Protein AF-A0A3D1IU27-F1 (afdb_monomer_lite)

Structure (mmCIF, N/CA/C/O backbone):
data_AF-A0A3D1IU27-F1
#
_entry.id   AF-A0A3D1IU27-F1
#
loop_
_atom_site.group_PDB
_atom_site.id
_atom_site.type_symbol
_atom_site.label_atom_id
_atom_site.label_alt_id
_atom_site.label_comp_id
_atom_site.label_asym_id
_atom_site.label_entity_id
_atom_site.label_seq_id
_atom_site.pdbx_PDB_ins_code
_atom_site.Cartn_x
_atom_site.Cartn_y
_atom_site.Cartn_z
_atom_site.occupancy
_atom_site.B_iso_or_equiv
_atom_site.auth_seq_id
_atom_site.auth_comp_id
_atom_site.auth_asym_id
_atom_site.auth_atom_id
_atom_site.pdbx_PDB_model_num
ATOM 1 N N . VAL A 1 1 ? -19.830 -10.708 -8.846 1.00 31.42 1 VAL A N 1
ATOM 2 C CA . VAL A 1 1 ? -18.545 -10.096 -8.438 1.00 31.42 1 VAL A CA 1
ATOM 3 C C . VAL A 1 1 ? -18.787 -9.474 -7.080 1.00 31.42 1 VAL A C 1
ATOM 5 O O . VAL A 1 1 ? -19.585 -8.550 -7.001 1.00 31.42 1 VAL A O 1
ATOM 8 N N . GLY A 1 2 ? -18.267 -10.085 -6.013 1.00 32.12 2 GLY A N 1
ATOM 9 C CA . GLY A 1 2 ? -18.479 -9.589 -4.655 1.00 32.12 2 GLY A CA 1
ATOM 10 C C . GLY A 1 2 ? -17.791 -8.240 -4.503 1.00 32.12 2 GLY A C 1
ATOM 11 O O . GLY A 1 2 ? -16.588 -8.142 -4.727 1.00 32.12 2 GLY A O 1
ATOM 12 N N . VAL A 1 3 ? -18.564 -7.204 -4.194 1.00 36.28 3 VAL A N 1
ATOM 13 C CA . VAL A 1 3 ? -18.032 -5.901 -3.806 1.00 36.28 3 VAL A CA 1
ATOM 14 C C . VAL A 1 3 ? -17.410 -6.102 -2.430 1.00 36.28 3 VAL A C 1
ATOM 16 O O . VAL A 1 3 ? -18.121 -6.143 -1.433 1.00 36.28 3 VAL A O 1
ATOM 19 N N . THR A 1 4 ? -16.095 -6.299 -2.363 1.00 41.78 4 THR A N 1
ATOM 20 C CA . THR A 1 4 ? -15.358 -6.063 -1.121 1.00 41.78 4 THR A CA 1
ATOM 21 C C . THR A 1 4 ? -15.495 -4.581 -0.824 1.00 41.78 4 THR A C 1
ATOM 23 O O . THR A 1 4 ? -14.891 -3.746 -1.497 1.00 41.78 4 THR A O 1
ATOM 26 N N . THR A 1 5 ? -16.369 -4.253 0.119 1.00 49.66 5 THR A N 1
ATOM 27 C CA . THR A 1 5 ? -16.520 -2.911 0.668 1.00 49.66 5 THR A CA 1
ATOM 28 C C . THR A 1 5 ? -15.171 -2.477 1.231 1.00 49.66 5 THR A C 1
ATOM 30 O O . THR A 1 5 ? -14.695 -3.030 2.221 1.00 49.66 5 THR A O 1
ATOM 33 N N . ALA A 1 6 ? -14.525 -1.520 0.564 1.00 55.16 6 ALA A N 1
ATOM 34 C CA . ALA A 1 6 ? -13.304 -0.900 1.060 1.00 55.16 6 ALA A CA 1
ATOM 35 C C . ALA A 1 6 ? -13.580 -0.311 2.455 1.00 55.16 6 ALA A C 1
ATOM 37 O O . ALA A 1 6 ? -14.494 0.499 2.602 1.00 55.16 6 ALA A O 1
ATOM 38 N N . GLY A 1 7 ? -12.834 -0.753 3.470 1.00 55.31 7 GLY A N 1
ATOM 39 C CA . GLY A 1 7 ? -13.012 -0.373 4.874 1.00 55.31 7 GLY A CA 1
ATOM 40 C C . GLY A 1 7 ? -13.507 -1.493 5.787 1.00 55.31 7 GLY A C 1
ATOM 41 O O . GLY A 1 7 ? -13.428 -1.340 7.003 1.00 55.31 7 GLY A O 1
ATOM 42 N N . ALA A 1 8 ? -13.985 -2.617 5.243 1.00 72.06 8 ALA A N 1
ATOM 43 C CA . ALA A 1 8 ? -14.466 -3.726 6.062 1.00 72.06 8 ALA A CA 1
ATOM 44 C C . ALA A 1 8 ? -13.324 -4.507 6.734 1.00 72.06 8 ALA A C 1
ATOM 46 O O . ALA A 1 8 ? -13.458 -4.885 7.892 1.00 72.06 8 ALA A O 1
ATOM 47 N N . ALA A 1 9 ? -12.191 -4.717 6.055 1.00 87.88 9 ALA A N 1
ATOM 48 C CA . ALA A 1 9 ? -11.178 -5.663 6.522 1.00 87.88 9 ALA A CA 1
ATOM 49 C C . ALA A 1 9 ? -10.376 -5.118 7.713 1.00 87.88 9 ALA A C 1
ATOM 51 O O . ALA A 1 9 ? -10.251 -5.794 8.735 1.00 87.88 9 ALA A O 1
ATOM 52 N N . THR A 1 10 ? -9.866 -3.885 7.622 1.00 93.94 10 THR A N 1
ATOM 53 C CA . THR A 1 10 ? -9.142 -3.249 8.736 1.00 93.94 10 THR A CA 1
ATOM 54 C C . THR A 1 10 ? -10.065 -2.983 9.926 1.00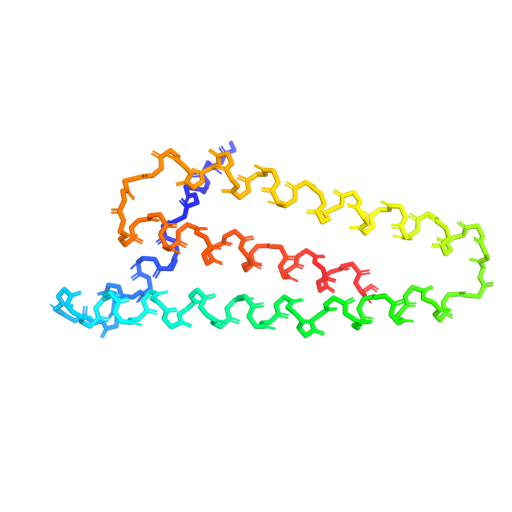 93.94 10 THR A C 1
ATOM 56 O O . THR A 1 10 ? -9.674 -3.224 11.069 1.00 93.94 10 THR A O 1
ATOM 59 N N . LEU A 1 11 ? -11.302 -2.533 9.680 1.00 93.62 11 LEU A N 1
ATOM 60 C CA . LEU A 1 11 ? -12.268 -2.278 10.749 1.00 93.62 11 LEU A CA 1
ATOM 61 C C . LEU A 1 11 ? -12.642 -3.570 11.487 1.00 93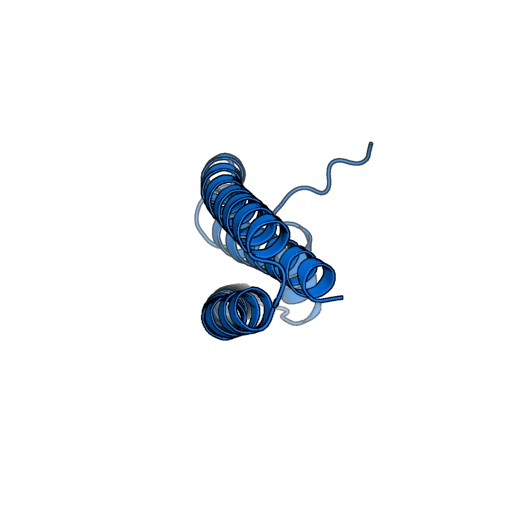.62 11 LEU A C 1
ATOM 63 O O . LEU A 1 11 ? -12.557 -3.606 12.712 1.00 93.62 11 LEU A O 1
ATOM 67 N N . GLU A 1 12 ? -12.991 -4.633 10.759 1.00 94.25 12 GLU A N 1
ATOM 68 C CA . GLU A 1 12 ? -13.328 -5.944 11.328 1.00 94.25 12 GLU A CA 1
ATOM 69 C C . GLU A 1 12 ? -12.146 -6.528 12.110 1.00 94.25 12 GLU A C 1
ATOM 71 O O . GLU A 1 12 ? -12.299 -6.970 13.253 1.00 94.25 12 GLU A O 1
ATOM 76 N N . LYS A 1 13 ? -10.936 -6.445 11.542 1.00 95.00 13 LYS A N 1
ATOM 77 C CA . LYS A 1 13 ? -9.704 -6.846 12.226 1.00 95.00 13 LYS A CA 1
ATOM 78 C C . LYS A 1 13 ? -9.557 -6.119 13.562 1.00 95.00 13 LYS A C 1
ATOM 80 O O . LYS A 1 13 ? -9.364 -6.778 14.583 1.00 95.00 13 LYS A O 1
ATOM 85 N N . CYS A 1 14 ? -9.683 -4.795 13.586 1.00 96.19 14 CYS A N 1
ATOM 86 C CA . CYS A 1 14 ? -9.531 -4.019 14.815 1.00 96.19 14 CYS A CA 1
ATOM 87 C C . CYS A 1 14 ? -10.658 -4.271 15.827 1.00 96.19 14 CYS A C 1
ATOM 89 O O . CYS A 1 14 ? -10.386 -4.383 17.019 1.00 96.19 14 CYS A O 1
ATOM 91 N N . GLN A 1 15 ? -11.900 -4.451 15.372 1.00 95.19 15 GLN A N 1
ATOM 92 C CA . GLN A 1 15 ? -13.031 -4.831 16.230 1.00 95.19 15 GLN A CA 1
ATOM 93 C C . GLN A 1 15 ? -12.859 -6.220 16.861 1.00 95.19 15 GLN A C 1
ATOM 95 O O . GLN A 1 15 ? -13.331 -6.453 17.970 1.00 95.19 15 GLN A O 1
ATOM 100 N N . SER A 1 16 ? -12.169 -7.142 16.184 1.00 95.38 16 SER A N 1
ATOM 101 C CA . SER A 1 16 ? -11.872 -8.469 16.739 1.00 95.38 16 SER A CA 1
ATOM 102 C C . SER A 1 16 ? -10.765 -8.453 17.803 1.00 95.38 16 SER A C 1
ATOM 104 O O . SER A 1 16 ? -10.740 -9.317 18.681 1.00 95.38 16 SER A O 1
ATOM 106 N N . GLN A 1 17 ? -9.854 -7.476 17.736 1.00 94.56 17 GLN A N 1
ATOM 107 C CA . GLN A 1 17 ? -8.712 -7.345 18.648 1.00 94.56 17 GLN A CA 1
ATOM 108 C C . GLN A 1 17 ? -9.052 -6.501 19.878 1.00 94.56 17 GLN A C 1
ATOM 110 O O . GLN A 1 17 ? -8.606 -6.805 20.983 1.00 94.56 17 GLN A O 1
ATOM 115 N N . GLU A 1 18 ? -9.874 -5.470 19.695 1.00 94.94 18 GLU A N 1
ATOM 116 C CA . GLU A 1 18 ? -10.138 -4.447 20.698 1.00 94.94 18 GLU A CA 1
ATOM 117 C C . GLU A 1 18 ? -11.613 -4.425 21.099 1.00 94.94 18 GLU A C 1
ATOM 119 O O . GLU A 1 18 ? -12.515 -4.402 20.268 1.00 94.94 18 GLU A O 1
ATOM 124 N N . LYS A 1 19 ? -11.876 -4.403 22.410 1.00 88.00 19 LYS A N 1
ATOM 125 C CA . LYS A 1 19 ? -13.246 -4.493 22.957 1.00 88.00 19 LYS A CA 1
AT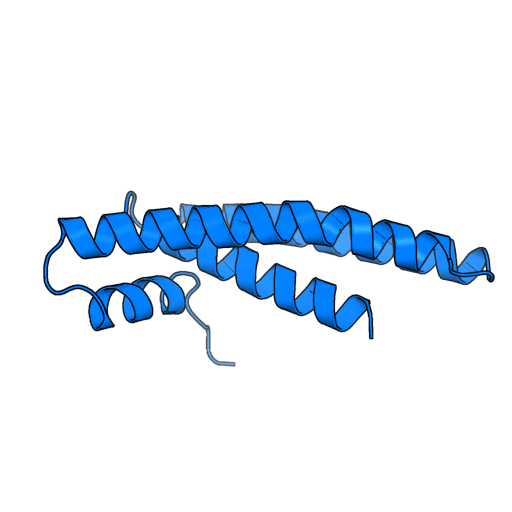OM 126 C C . LYS A 1 19 ? -13.905 -3.143 23.227 1.00 88.00 19 LYS A C 1
ATOM 128 O O . LYS A 1 19 ? -15.083 -3.099 23.567 1.00 88.00 19 LYS A O 1
ATOM 133 N N . ASN A 1 20 ? -13.147 -2.052 23.150 1.00 94.50 20 ASN A N 1
ATOM 134 C CA . ASN A 1 20 ? -13.633 -0.708 23.440 1.00 94.50 20 ASN A CA 1
ATOM 135 C C . ASN A 1 20 ? -13.334 0.244 22.277 1.00 94.50 20 ASN A C 1
ATOM 137 O O . ASN A 1 20 ? -12.382 0.045 21.525 1.00 94.50 20 ASN A O 1
ATOM 141 N N . THR A 1 21 ? -14.139 1.299 22.156 1.00 91.56 21 THR A N 1
ATOM 142 C CA . THR A 1 21 ? -14.083 2.243 21.031 1.00 91.56 21 THR A CA 1
ATOM 143 C C . THR A 1 21 ? -12.717 2.915 20.872 1.00 91.56 21 THR A C 1
ATOM 145 O O . THR A 1 21 ? -12.260 3.087 19.747 1.00 91.56 21 THR A O 1
ATOM 148 N N . SER A 1 22 ? -12.050 3.257 21.980 1.00 94.19 22 SER A N 1
ATOM 149 C CA . SER A 1 22 ? -10.730 3.908 21.961 1.00 94.19 22 SER A CA 1
ATOM 150 C C . SER A 1 22 ? -9.634 2.969 21.441 1.00 94.19 22 SER A C 1
ATOM 152 O O . SER A 1 22 ? -8.815 3.360 20.609 1.00 94.19 22 SER A O 1
ATOM 154 N N . GLY A 1 23 ? -9.662 1.704 21.871 1.00 95.88 23 GLY A N 1
ATOM 155 C CA . GLY A 1 23 ? -8.774 0.657 21.369 1.00 95.88 23 GLY A CA 1
ATOM 156 C C . GLY A 1 23 ? -8.988 0.413 19.877 1.00 95.88 23 GLY A C 1
ATOM 157 O O . GLY A 1 23 ? -8.028 0.431 19.113 1.00 95.88 23 GLY A O 1
ATOM 158 N N . ILE A 1 24 ? -10.249 0.296 19.441 1.00 95.81 24 ILE A N 1
ATOM 159 C CA . ILE A 1 24 ? -10.593 0.120 18.020 1.00 95.81 24 ILE A CA 1
ATOM 160 C C . ILE A 1 24 ? -10.049 1.286 17.187 1.00 95.81 24 ILE A C 1
ATOM 162 O O . ILE A 1 24 ? -9.402 1.052 16.169 1.00 95.81 24 ILE A O 1
ATOM 166 N N . GLN A 1 25 ? -10.266 2.529 17.626 1.00 95.69 25 GLN A N 1
ATOM 167 C CA . GLN A 1 25 ? -9.748 3.709 16.932 1.00 95.69 25 GLN A CA 1
ATOM 168 C C . GLN A 1 25 ? -8.214 3.688 16.849 1.00 95.69 25 GLN A C 1
ATOM 170 O O . GLN A 1 25 ? -7.658 3.847 15.765 1.00 95.69 25 GLN A O 1
ATOM 175 N N . SER A 1 26 ? -7.537 3.426 17.970 1.00 97.00 26 SER A N 1
ATOM 176 C CA . SER A 1 26 ? -6.069 3.372 18.026 1.00 97.00 26 SER A CA 1
ATOM 177 C C . SER A 1 26 ? -5.500 2.286 17.106 1.00 97.00 26 SER A C 1
ATOM 179 O O . SER A 1 26 ? -4.499 2.504 16.425 1.00 97.00 26 SER A O 1
ATOM 181 N N . CYS A 1 27 ? -6.155 1.123 17.040 1.00 97.88 27 CYS A N 1
ATOM 182 C CA . CYS A 1 27 ? -5.792 0.051 16.117 1.00 97.88 27 CYS A CA 1
ATOM 183 C C . CYS A 1 27 ? -5.923 0.494 14.653 1.00 97.88 27 CYS A C 1
ATOM 185 O O . CYS A 1 27 ? -4.997 0.292 13.868 1.00 97.88 27 CYS A O 1
ATOM 187 N N . ILE A 1 28 ? -7.033 1.140 14.283 1.00 96.94 28 ILE A N 1
ATOM 188 C CA . ILE A 1 28 ? -7.271 1.594 12.904 1.00 96.94 28 ILE A CA 1
ATOM 189 C C . ILE A 1 28 ? -6.243 2.655 12.492 1.00 96.94 28 ILE A C 1
ATOM 191 O O . ILE A 1 28 ? -5.702 2.591 11.388 1.00 96.94 28 ILE A O 1
ATOM 195 N N . GLU A 1 29 ? -5.940 3.609 13.374 1.00 97.25 29 GLU A N 1
ATOM 196 C CA . GLU A 1 29 ? -4.905 4.621 13.133 1.00 97.25 29 GLU A CA 1
ATOM 197 C C . GLU A 1 29 ? -3.528 3.972 12.933 1.00 97.25 29 GLU A C 1
ATOM 199 O O . GLU A 1 29 ? -2.820 4.304 11.980 1.00 97.25 29 GLU A O 1
ATOM 204 N N . ALA A 1 30 ? -3.181 2.980 13.760 1.00 97.69 30 ALA A N 1
ATOM 205 C CA . ALA A 1 30 ? -1.933 2.237 13.625 1.00 97.69 30 ALA A CA 1
ATOM 206 C C . ALA A 1 30 ? -1.850 1.442 12.310 1.00 97.69 30 ALA A C 1
ATOM 208 O O . ALA A 1 30 ? -0.783 1.379 11.694 1.00 97.69 30 ALA A O 1
ATOM 209 N N . GLU A 1 31 ? -2.951 0.839 11.857 1.00 97.56 31 GLU A N 1
ATOM 210 C CA . GLU A 1 31 ? -2.999 0.124 10.577 1.00 97.56 31 GLU A CA 1
ATOM 211 C C . GLU A 1 31 ? -2.880 1.085 9.386 1.00 97.56 31 GLU A C 1
ATOM 213 O O . GLU A 1 31 ? -2.105 0.799 8.473 1.00 97.56 31 GLU A O 1
ATOM 218 N N . ARG A 1 32 ? -3.529 2.259 9.426 1.00 97.00 32 ARG A N 1
ATOM 219 C CA . ARG A 1 32 ? -3.344 3.309 8.406 1.00 97.00 32 ARG A CA 1
ATOM 220 C C . ARG A 1 32 ? -1.891 3.773 8.336 1.00 97.00 32 ARG A C 1
ATOM 222 O O . ARG A 1 32 ? -1.322 3.919 7.255 1.00 97.00 32 ARG A O 1
ATOM 229 N N . ASP A 1 33 ? -1.266 4.018 9.481 1.00 97.94 33 ASP A N 1
ATOM 230 C CA . ASP A 1 33 ? 0.119 4.479 9.505 1.00 97.94 33 ASP A CA 1
ATOM 231 C C . ASP A 1 33 ? 1.075 3.374 9.021 1.00 97.94 33 ASP A C 1
ATOM 233 O O . ASP A 1 33 ? 2.020 3.644 8.269 1.00 97.94 33 ASP A O 1
ATOM 237 N N . ARG A 1 34 ? 0.802 2.110 9.372 1.00 97.69 34 ARG A N 1
ATOM 238 C CA . ARG A 1 34 ? 1.560 0.950 8.886 1.00 97.69 34 ARG A CA 1
ATOM 239 C C . ARG A 1 34 ? 1.428 0.778 7.373 1.00 97.69 34 ARG A C 1
ATOM 241 O O . ARG A 1 34 ? 2.452 0.586 6.713 1.00 97.69 34 ARG A O 1
ATOM 248 N N . SER A 1 35 ? 0.219 0.836 6.816 1.00 97.00 35 SER A N 1
ATOM 249 C CA . SER A 1 35 ? -0.008 0.702 5.371 1.00 97.00 35 SER A CA 1
ATOM 250 C C . SER A 1 35 ? 0.680 1.831 4.599 1.00 97.00 35 SER A C 1
ATOM 252 O O . SER A 1 35 ? 1.419 1.575 3.646 1.00 97.00 35 SER A O 1
ATOM 254 N N . ALA A 1 36 ? 0.552 3.074 5.070 1.00 96.69 36 ALA A N 1
ATOM 255 C CA . ALA A 1 36 ? 1.189 4.231 4.453 1.00 96.69 36 ALA A CA 1
ATOM 256 C C . ALA A 1 36 ? 2.723 4.131 4.479 1.00 96.69 36 ALA A C 1
ATOM 258 O O . ALA A 1 36 ? 3.384 4.391 3.470 1.00 96.69 36 ALA A O 1
ATOM 259 N N . ASN A 1 37 ? 3.311 3.723 5.609 1.00 97.75 37 ASN A N 1
ATOM 260 C CA . ASN A 1 37 ? 4.756 3.504 5.707 1.00 97.75 37 ASN A CA 1
ATOM 261 C C . ASN A 1 37 ? 5.222 2.392 4.769 1.00 97.75 37 ASN A C 1
ATOM 263 O O . ASN A 1 37 ? 6.209 2.561 4.054 1.00 97.75 37 ASN A O 1
ATOM 267 N N . ARG A 1 38 ? 4.466 1.295 4.684 1.00 97.12 38 ARG A N 1
ATOM 268 C CA . ARG A 1 38 ? 4.806 0.188 3.794 1.00 97.12 38 ARG A CA 1
ATOM 269 C C . ARG A 1 38 ? 4.773 0.592 2.318 1.00 97.12 38 ARG A C 1
ATOM 271 O O . ARG A 1 38 ? 5.653 0.183 1.562 1.00 97.12 38 ARG A O 1
ATOM 278 N N . LEU A 1 39 ? 3.821 1.432 1.905 1.00 95.75 39 LEU A N 1
ATOM 279 C CA . LEU A 1 39 ? 3.805 2.010 0.556 1.00 95.75 39 LEU A CA 1
ATOM 280 C C . LEU A 1 39 ? 5.028 2.897 0.285 1.00 95.75 39 LEU A C 1
ATOM 282 O O . LEU A 1 39 ? 5.620 2.804 -0.794 1.00 95.75 39 LEU A O 1
ATOM 286 N N . ARG A 1 40 ? 5.425 3.734 1.255 1.00 96.06 40 ARG A N 1
ATOM 287 C CA . ARG A 1 40 ? 6.623 4.588 1.137 1.00 96.06 40 ARG A CA 1
ATOM 288 C C . ARG A 1 40 ? 7.895 3.765 0.957 1.00 96.06 40 ARG A C 1
ATOM 290 O O . ARG A 1 40 ? 8.738 4.147 0.154 1.00 96.06 40 ARG A O 1
ATOM 297 N N . GLU A 1 41 ? 8.019 2.647 1.665 1.00 96.38 41 GLU A N 1
ATOM 298 C CA . GLU A 1 41 ? 9.157 1.729 1.544 1.00 96.38 41 GLU A CA 1
ATOM 299 C C . GLU A 1 41 ? 9.164 0.972 0.212 1.00 96.38 41 GLU A C 1
ATOM 301 O O . GLU A 1 41 ? 10.213 0.805 -0.408 1.00 96.38 41 GLU A O 1
ATOM 306 N N . LEU A 1 42 ? 7.996 0.513 -0.246 1.00 95.56 42 LEU A N 1
ATOM 307 C CA . LEU A 1 42 ? 7.891 -0.329 -1.436 1.00 95.56 42 LEU A CA 1
ATOM 308 C C . LEU A 1 42 ? 8.095 0.457 -2.739 1.00 95.56 42 LEU A C 1
ATOM 310 O O . LEU A 1 42 ? 8.641 -0.080 -3.700 1.00 95.56 42 LEU A O 1
ATOM 314 N N . GLY A 1 43 ? 7.699 1.733 -2.783 1.00 94.19 43 GLY A N 1
ATOM 315 C CA . GLY A 1 43 ? 7.826 2.575 -3.979 1.00 94.19 43 GLY A CA 1
ATOM 316 C C . GLY A 1 43 ? 9.250 2.625 -4.566 1.00 94.19 43 GLY A C 1
ATOM 317 O O . GLY A 1 43 ? 9.419 2.327 -5.752 1.00 94.19 43 GLY A O 1
ATOM 318 N N . PRO A 1 44 ? 10.284 2.960 -3.771 1.00 96.25 44 PRO A N 1
ATOM 319 C CA . PRO A 1 44 ? 11.679 2.920 -4.208 1.00 96.25 44 PRO A CA 1
ATOM 320 C C . PRO A 1 44 ? 12.143 1.532 -4.662 1.00 96.25 44 PRO A C 1
ATOM 322 O O . PRO A 1 44 ? 12.857 1.441 -5.656 1.00 96.25 44 PRO A O 1
ATOM 325 N N . VAL A 1 45 ? 11.708 0.461 -3.989 1.00 96.88 45 VAL A N 1
ATOM 326 C CA . VAL A 1 45 ? 12.061 -0.925 -4.351 1.00 96.88 45 VAL A CA 1
ATOM 327 C C . VAL A 1 45 ? 11.518 -1.287 -5.735 1.00 96.88 45 VAL A C 1
ATOM 329 O O . VAL A 1 45 ? 12.247 -1.835 -6.559 1.00 96.88 45 VAL A O 1
ATOM 332 N N . VAL A 1 46 ? 10.263 -0.928 -6.026 1.00 96.62 46 VAL A N 1
ATOM 333 C CA . VAL A 1 46 ? 9.660 -1.141 -7.350 1.00 96.62 46 VAL A CA 1
ATOM 334 C C . VAL A 1 46 ? 10.405 -0.360 -8.426 1.00 96.62 46 VAL A C 1
ATOM 336 O O . VAL A 1 46 ? 10.737 -0.910 -9.473 1.00 96.62 46 VAL A O 1
ATOM 339 N N . LEU A 1 47 ? 10.712 0.912 -8.172 1.00 96.44 47 LEU A N 1
ATOM 340 C CA . LEU A 1 47 ? 11.455 1.736 -9.126 1.00 96.44 47 LEU A CA 1
ATOM 341 C C . LEU A 1 47 ? 12.864 1.198 -9.390 1.00 96.44 47 LEU A C 1
ATOM 343 O O . LEU A 1 47 ? 13.291 1.173 -10.541 1.00 96.44 47 LEU A O 1
ATOM 347 N N . ASP A 1 48 ? 13.572 0.751 -8.354 1.00 97.38 48 ASP A N 1
ATOM 348 C CA . ASP A 1 48 ? 14.893 0.136 -8.489 1.00 97.38 48 ASP A CA 1
ATOM 349 C C . ASP A 1 48 ? 14.837 -1.150 -9.330 1.00 97.38 48 ASP A C 1
ATOM 351 O O . ASP A 1 48 ? 15.628 -1.315 -10.260 1.00 97.38 48 ASP A O 1
ATOM 355 N N . ALA A 1 49 ? 13.847 -2.017 -9.093 1.00 96.19 49 ALA A N 1
ATOM 356 C CA . ALA A 1 49 ? 13.635 -3.216 -9.903 1.00 96.19 49 ALA A CA 1
ATOM 357 C C . ALA A 1 49 ? 13.372 -2.883 -11.383 1.00 96.19 49 ALA A C 1
ATOM 359 O O . ALA A 1 49 ? 13.960 -3.499 -12.270 1.00 96.19 49 ALA A O 1
ATOM 360 N N . ILE A 1 50 ? 12.560 -1.858 -11.665 1.00 96.06 50 ILE A N 1
ATOM 361 C CA . ILE A 1 50 ? 12.323 -1.391 -13.040 1.00 96.06 50 ILE A CA 1
ATOM 362 C C . ILE A 1 50 ? 13.606 -0.819 -13.664 1.00 96.06 50 ILE A C 1
ATOM 364 O O . ILE A 1 50 ? 13.870 -1.011 -14.853 1.00 96.06 50 ILE A O 1
ATOM 368 N N . HIS A 1 51 ? 14.428 -0.107 -12.892 1.00 95.38 51 HIS A N 1
ATOM 369 C CA . HIS A 1 51 ? 15.686 0.447 -13.393 1.00 95.38 51 HIS A CA 1
ATOM 370 C C . HIS A 1 51 ? 16.747 -0.619 -13.684 1.00 95.38 51 HIS A C 1
ATOM 372 O O . HIS A 1 51 ? 17.589 -0.398 -14.555 1.00 95.38 51 HIS A O 1
ATOM 378 N N . LYS A 1 52 ? 16.672 -1.775 -13.017 1.00 96.19 52 LYS A N 1
ATOM 379 C CA . LYS A 1 52 ? 17.507 -2.953 -13.292 1.00 96.19 52 LYS A CA 1
ATOM 380 C C . LYS A 1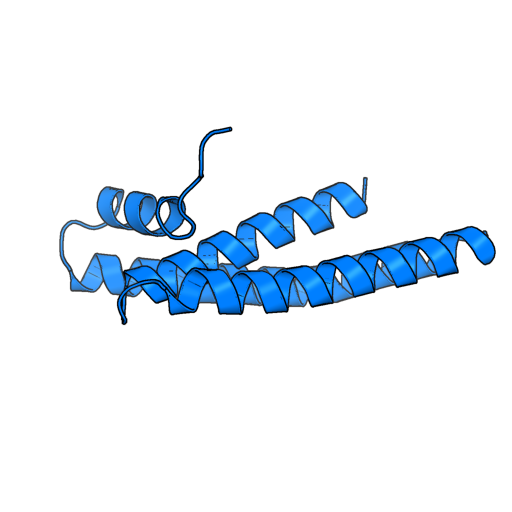 52 ? 17.114 -3.704 -14.569 1.00 96.19 52 LYS A C 1
ATOM 382 O O . LYS A 1 52 ? 17.901 -4.522 -15.036 1.00 96.19 52 LYS A O 1
ATOM 387 N N . GLU A 1 53 ? 15.949 -3.423 -15.158 1.00 94.75 53 GLU A N 1
ATOM 388 C CA . GLU A 1 53 ? 15.575 -3.977 -16.463 1.00 94.75 53 GLU A CA 1
ATOM 389 C C . GLU A 1 53 ? 16.515 -3.450 -17.562 1.00 94.75 53 GLU A C 1
ATOM 391 O O . GLU A 1 53 ? 16.702 -2.241 -17.734 1.00 94.75 53 GLU A O 1
ATOM 396 N N . THR A 1 54 ? 17.110 -4.381 -18.305 1.00 93.81 54 THR A N 1
ATOM 397 C CA . THR A 1 54 ? 18.144 -4.103 -19.314 1.00 93.81 54 THR A CA 1
ATOM 398 C C . THR A 1 54 ? 17.541 -3.733 -20.665 1.00 93.81 54 THR A C 1
ATOM 400 O O . THR A 1 54 ? 18.109 -2.914 -21.394 1.00 93.81 54 THR A O 1
ATOM 403 N N . ASP A 1 55 ? 16.359 -4.269 -20.982 1.00 96.56 55 ASP A N 1
ATOM 404 C CA . ASP A 1 55 ? 15.611 -3.885 -22.173 1.00 96.56 55 ASP A CA 1
ATOM 405 C C . ASP A 1 55 ? 14.946 -2.516 -21.957 1.00 96.56 55 ASP A C 1
ATOM 407 O O . ASP A 1 55 ? 14.000 -2.353 -21.184 1.00 96.56 55 ASP A O 1
ATOM 411 N N . ARG A 1 56 ? 15.415 -1.506 -22.696 1.00 94.50 56 ARG A N 1
ATOM 412 C CA . ARG A 1 56 ? 14.908 -0.127 -22.614 1.00 94.50 56 ARG A CA 1
ATOM 413 C C . ARG A 1 56 ? 13.441 0.017 -23.016 1.00 94.50 56 ARG A C 1
ATOM 415 O O . ARG A 1 56 ? 12.770 0.918 -22.506 1.00 94.50 56 ARG A O 1
ATOM 422 N N . VAL A 1 57 ? 12.939 -0.808 -23.932 1.00 96.25 57 VAL A N 1
ATOM 423 C CA . VAL A 1 57 ? 11.527 -0.794 -24.339 1.00 96.25 57 VAL A CA 1
ATOM 424 C C . VAL A 1 57 ? 10.678 -1.336 -23.196 1.00 96.25 57 VAL A C 1
ATOM 426 O O . VAL A 1 57 ? 9.723 -0.675 -22.775 1.00 96.25 57 VAL A O 1
ATOM 429 N N . ARG A 1 58 ? 11.082 -2.477 -22.629 1.00 95.44 58 ARG A N 1
ATOM 430 C CA . ARG A 1 58 ? 10.400 -3.089 -21.484 1.00 95.44 58 ARG A CA 1
ATOM 431 C C . ARG A 1 58 ? 10.448 -2.202 -20.243 1.00 95.44 58 ARG A C 1
ATOM 433 O O . ARG A 1 58 ? 9.411 -1.956 -19.637 1.00 95.44 58 ARG A O 1
ATOM 440 N N . GLN A 1 59 ? 11.603 -1.622 -19.927 1.00 96.62 59 GLN A N 1
ATOM 441 C CA . GLN A 1 59 ? 11.767 -0.665 -18.831 1.00 96.62 59 GLN A CA 1
ATOM 442 C C . GLN A 1 59 ? 10.779 0.507 -18.937 1.00 96.62 59 GLN A C 1
ATOM 444 O O . GLN A 1 59 ? 10.132 0.877 -17.957 1.00 96.62 59 GLN A O 1
ATOM 449 N N . ARG A 1 60 ? 10.622 1.096 -20.131 1.00 96.44 60 ARG A N 1
ATOM 450 C CA . ARG A 1 60 ? 9.661 2.192 -20.351 1.00 96.44 60 ARG A CA 1
ATOM 451 C C . ARG A 1 60 ? 8.214 1.735 -20.171 1.00 96.44 60 ARG A C 1
ATOM 453 O O . ARG A 1 60 ? 7.418 2.493 -19.614 1.00 96.44 60 ARG A O 1
ATOM 460 N N . ALA A 1 61 ? 7.878 0.531 -20.633 1.00 96.50 61 ALA A N 1
ATOM 461 C CA . ALA A 1 61 ? 6.553 -0.049 -20.440 1.00 96.50 61 ALA A CA 1
ATOM 462 C C . ALA A 1 61 ? 6.249 -0.245 -18.945 1.00 96.50 61 ALA A C 1
ATOM 464 O O . ALA A 1 61 ? 5.229 0.254 -18.469 1.00 96.50 61 ALA A O 1
ATOM 465 N N . LEU A 1 62 ? 7.182 -0.837 -18.192 1.00 96.44 62 LEU A N 1
ATOM 466 C CA . LEU A 1 62 ? 7.071 -1.041 -16.745 1.00 96.44 62 LEU A CA 1
ATOM 467 C C . LEU A 1 62 ? 6.932 0.283 -15.979 1.00 96.44 62 LEU A C 1
ATOM 469 O O . LEU A 1 62 ? 6.062 0.413 -15.121 1.00 96.44 62 LEU A O 1
ATOM 473 N N . LEU A 1 63 ? 7.722 1.310 -16.321 1.00 96.75 63 LEU A N 1
ATOM 474 C CA . LEU A 1 63 ? 7.583 2.643 -15.718 1.00 96.75 63 LEU A CA 1
ATOM 475 C C . LEU A 1 63 ? 6.198 3.250 -15.967 1.00 96.75 63 LEU A C 1
ATOM 477 O O . LEU A 1 63 ? 5.628 3.883 -15.074 1.00 96.75 63 LEU A O 1
ATOM 481 N N . ARG A 1 64 ? 5.657 3.097 -17.182 1.00 97.19 64 ARG A N 1
ATOM 482 C CA . ARG A 1 64 ? 4.317 3.592 -17.521 1.00 97.19 64 ARG A CA 1
ATOM 483 C C . ARG A 1 64 ? 3.248 2.841 -16.732 1.00 97.19 64 ARG A C 1
ATOM 485 O O . ARG A 1 64 ? 2.351 3.487 -16.195 1.00 97.19 64 ARG A O 1
ATOM 492 N N . GLU A 1 65 ? 3.353 1.521 -16.646 1.00 96.56 65 GLU A N 1
ATOM 493 C CA . GLU A 1 65 ? 2.418 0.686 -15.896 1.00 96.56 65 GLU A CA 1
ATOM 494 C C . GLU A 1 65 ? 2.429 1.028 -14.404 1.00 96.56 65 GLU A C 1
ATOM 496 O O . GLU A 1 65 ? 1.376 1.318 -13.837 1.00 96.56 65 GLU A O 1
ATOM 501 N N . TYR A 1 66 ? 3.615 1.121 -13.796 1.00 96.69 66 TYR A N 1
ATOM 502 C CA . TYR A 1 66 ? 3.779 1.517 -12.399 1.00 96.69 66 TYR A CA 1
ATOM 503 C C . TYR A 1 66 ? 3.142 2.883 -12.109 1.00 96.69 66 TYR A C 1
ATOM 505 O O . TYR A 1 66 ? 2.343 3.023 -11.181 1.00 96.69 66 TYR A O 1
ATOM 513 N N . ARG A 1 67 ? 3.427 3.900 -12.935 1.00 96.56 67 ARG A N 1
ATOM 514 C CA . ARG A 1 67 ? 2.820 5.237 -12.791 1.00 96.56 67 ARG A CA 1
ATOM 515 C C . ARG A 1 67 ? 1.302 5.198 -12.957 1.00 96.56 67 ARG A C 1
ATOM 517 O O . ARG A 1 67 ? 0.592 5.889 -12.229 1.00 96.56 67 ARG A O 1
ATOM 524 N N . GLY A 1 68 ? 0.806 4.388 -13.892 1.00 96.69 68 GLY A N 1
ATOM 525 C CA . GLY A 1 68 ? -0.622 4.160 -14.091 1.00 96.69 68 GLY A CA 1
ATOM 526 C C . GLY A 1 68 ? -1.285 3.553 -12.855 1.00 96.69 68 GLY A C 1
ATOM 527 O O . GLY A 1 68 ? -2.318 4.057 -12.411 1.00 96.69 68 GLY A O 1
ATOM 528 N N . ALA A 1 69 ? -0.662 2.535 -12.257 1.00 95.50 69 ALA A N 1
ATOM 529 C CA . ALA A 1 69 ? -1.136 1.898 -11.034 1.00 95.50 69 ALA A CA 1
ATOM 530 C C . ALA A 1 69 ? -1.153 2.874 -9.847 1.00 95.50 69 ALA A C 1
ATOM 532 O O . ALA A 1 69 ? -2.163 2.952 -9.154 1.00 95.50 69 ALA A O 1
ATOM 533 N N . GLN A 1 70 ? -0.094 3.672 -9.658 1.00 96.19 70 GLN A N 1
ATOM 534 C CA . GLN A 1 70 ? -0.039 4.707 -8.616 1.00 96.19 70 GLN A CA 1
ATOM 535 C C . GLN A 1 70 ? -1.159 5.741 -8.775 1.00 96.19 70 GLN A C 1
ATOM 537 O O . GLN A 1 70 ? -1.904 6.022 -7.838 1.00 96.19 70 GLN A O 1
ATOM 542 N N . ALA A 1 71 ? -1.327 6.277 -9.986 1.00 96.44 71 ALA A N 1
ATOM 543 C CA . ALA A 1 71 ? -2.358 7.273 -10.254 1.00 96.44 71 ALA A CA 1
ATOM 544 C C . ALA A 1 71 ? -3.775 6.702 -10.078 1.00 96.44 71 ALA A C 1
ATOM 546 O O . ALA A 1 71 ? -4.667 7.403 -9.605 1.00 96.44 71 ALA A O 1
ATOM 547 N N . HIS A 1 72 ? -3.992 5.443 -10.465 1.00 95.31 72 HIS A N 1
ATOM 548 C CA . HIS A 1 72 ? -5.262 4.758 -10.248 1.00 95.31 72 HIS A CA 1
ATOM 549 C C . HIS A 1 72 ? -5.537 4.546 -8.758 1.00 95.31 72 HIS A C 1
ATOM 551 O O . HIS A 1 72 ? -6.606 4.938 -8.308 1.00 95.31 72 HIS A O 1
ATOM 557 N N . HIS A 1 73 ? -4.569 4.043 -7.987 1.00 95.62 73 HIS A N 1
ATOM 558 C CA . HIS A 1 73 ? -4.706 3.874 -6.539 1.00 95.62 73 HIS A CA 1
ATOM 559 C C . HIS A 1 73 ? -5.111 5.179 -5.843 1.00 95.62 73 HIS A C 1
ATOM 561 O O . HIS A 1 73 ? -6.092 5.188 -5.108 1.00 95.62 73 HIS A O 1
ATOM 567 N N . VAL A 1 74 ? -4.435 6.299 -6.131 1.00 95.56 74 VAL A N 1
ATOM 568 C CA . VAL A 1 74 ? -4.781 7.599 -5.527 1.00 95.56 74 VAL A CA 1
ATOM 569 C C . VAL A 1 74 ? -6.221 8.004 -5.853 1.00 95.56 74 VAL A C 1
ATOM 571 O O . VAL A 1 74 ? -6.951 8.448 -4.967 1.00 95.56 74 VAL A O 1
ATOM 574 N N . ARG A 1 75 ? -6.657 7.844 -7.110 1.00 95.44 75 ARG A N 1
ATOM 575 C CA . ARG A 1 75 ? -8.031 8.186 -7.512 1.00 95.44 75 ARG A CA 1
ATOM 576 C C . ARG A 1 75 ? -9.065 7.291 -6.838 1.00 95.44 75 ARG A C 1
ATOM 578 O O . ARG A 1 75 ? -10.029 7.817 -6.292 1.00 95.44 75 ARG A O 1
ATOM 585 N N . GLU A 1 76 ? -8.855 5.980 -6.856 1.00 93.56 76 GLU A N 1
ATOM 586 C CA . GLU A 1 76 ? -9.777 5.011 -6.256 1.00 93.56 76 GLU A CA 1
ATOM 587 C C . GLU A 1 76 ? -9.857 5.183 -4.740 1.00 93.56 76 GLU A C 1
ATOM 589 O O . GLU A 1 76 ? -10.952 5.247 -4.197 1.00 93.56 76 GLU A O 1
ATOM 594 N N . ARG A 1 77 ? -8.718 5.351 -4.053 1.00 94.12 77 ARG A N 1
ATOM 595 C CA . ARG A 1 77 ? -8.670 5.612 -2.606 1.00 94.12 77 ARG A CA 1
ATOM 596 C C . ARG A 1 77 ? -9.506 6.838 -2.252 1.00 94.12 77 ARG A C 1
ATOM 598 O O . ARG A 1 77 ? -10.334 6.790 -1.347 1.00 94.12 77 ARG A O 1
ATOM 605 N N . MET A 1 78 ? -9.335 7.928 -2.999 1.00 92.50 78 MET A N 1
ATOM 606 C CA . MET A 1 78 ? -10.105 9.153 -2.783 1.00 92.50 78 MET A CA 1
ATOM 607 C C . MET A 1 78 ? -11.592 8.972 -3.100 1.00 92.50 78 MET A C 1
ATOM 609 O O . MET A 1 78 ? -12.430 9.464 -2.350 1.00 92.50 78 MET A O 1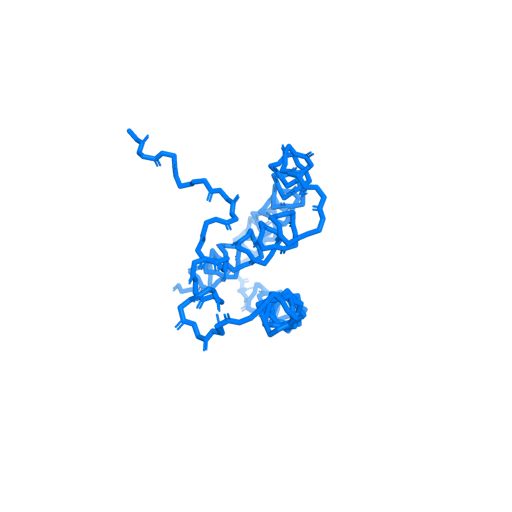
ATOM 613 N N . ALA A 1 79 ? -11.934 8.287 -4.191 1.00 92.94 79 ALA A N 1
ATOM 614 C CA . ALA A 1 79 ? -13.320 8.079 -4.600 1.00 92.94 79 ALA A CA 1
ATOM 615 C C . ALA A 1 79 ? -14.078 7.148 -3.643 1.00 92.94 79 ALA A C 1
ATOM 617 O O . ALA A 1 79 ? -15.214 7.451 -3.282 1.00 92.94 79 ALA A O 1
ATOM 618 N N . ALA A 1 80 ? -13.452 6.050 -3.216 1.00 90.88 80 ALA A N 1
ATOM 619 C CA . ALA A 1 80 ? -14.051 5.052 -2.339 1.00 90.88 80 ALA A CA 1
ATOM 620 C C . ALA A 1 80 ? -14.147 5.551 -0.891 1.00 90.88 80 ALA A C 1
ATOM 622 O O . ALA A 1 80 ? -15.223 5.518 -0.297 1.00 90.88 80 ALA A O 1
ATOM 623 N N . CYS A 1 81 ? -13.059 6.081 -0.325 1.00 94.12 81 CYS A N 1
ATOM 624 C CA . CYS A 1 81 ? -13.032 6.410 1.104 1.00 94.12 81 CYS A CA 1
ATOM 625 C C . CYS A 1 81 ? -13.758 7.716 1.448 1.00 94.12 81 CYS A C 1
ATOM 627 O O . CYS A 1 81 ? -14.198 7.897 2.582 1.00 94.12 81 CYS A O 1
ATOM 629 N N . ARG A 1 82 ? -13.980 8.611 0.475 1.00 92.88 82 ARG A N 1
ATOM 630 C CA . ARG A 1 82 ? -14.858 9.778 0.679 1.00 92.88 82 ARG A CA 1
ATOM 631 C C . ARG A 1 82 ? -16.329 9.408 0.861 1.00 92.88 82 ARG A C 1
ATOM 633 O O . ARG A 1 82 ? -17.051 10.193 1.463 1.00 92.88 82 ARG A O 1
ATOM 640 N N . GLN A 1 83 ? -16.764 8.254 0.352 1.00 90.88 83 GLN A N 1
ATOM 641 C CA . GLN A 1 83 ? -18.146 7.781 0.503 1.00 90.88 83 GLN A CA 1
ATOM 642 C C . GLN A 1 83 ? -18.414 7.180 1.891 1.00 90.88 83 GLN A C 1
ATOM 644 O O . GLN A 1 83 ? -19.571 7.040 2.269 1.00 90.88 83 GLN A O 1
ATOM 649 N N . GLN A 1 84 ? -17.360 6.846 2.643 1.00 89.69 84 GLN A N 1
ATOM 650 C CA . GLN A 1 84 ? -17.466 6.316 4.003 1.00 89.69 84 GLN A CA 1
ATOM 651 C C . GLN A 1 84 ? -17.729 7.434 5.018 1.00 89.69 84 GLN A C 1
ATOM 653 O O . GLN A 1 84 ? -17.312 8.588 4.810 1.00 89.69 84 GLN A O 1
ATOM 658 N N . ALA A 1 85 ? -18.370 7.079 6.138 1.00 89.38 85 ALA A N 1
ATOM 659 C CA . ALA A 1 85 ? -18.551 8.005 7.246 1.00 89.38 85 ALA A CA 1
ATOM 660 C C . ALA A 1 85 ? -17.193 8.460 7.802 1.00 89.38 85 ALA A C 1
ATOM 662 O O . ALA A 1 85 ? -16.181 7.752 7.731 1.00 89.38 85 ALA A O 1
ATOM 663 N N . GLU A 1 86 ? -17.153 9.683 8.329 1.00 87.88 86 GLU A N 1
ATOM 664 C CA . GLU A 1 86 ? -15.926 10.230 8.908 1.00 87.88 86 GLU A CA 1
ATOM 665 C C . GLU A 1 86 ? -15.480 9.430 10.143 1.00 87.88 86 GLU A C 1
ATOM 667 O O . GLU A 1 86 ? -16.275 8.755 10.794 1.00 87.88 86 GLU A O 1
ATOM 672 N N . GLY A 1 87 ? -14.190 9.510 10.477 1.00 90.88 87 GLY A N 1
ATOM 673 C CA . GLY A 1 87 ? -13.611 8.765 11.594 1.00 90.88 87 GLY A CA 1
ATOM 674 C C . GLY A 1 87 ? -13.166 7.359 11.194 1.00 90.88 87 GLY A C 1
ATOM 675 O O . GLY A 1 87 ? -12.422 7.193 10.222 1.00 90.88 87 GLY A O 1
ATOM 676 N N . ASN A 1 88 ? -13.579 6.353 11.968 1.00 92.62 88 ASN A N 1
ATOM 677 C CA . ASN A 1 88 ? -13.037 4.994 11.888 1.00 92.62 88 ASN A CA 1
ATOM 678 C C . ASN A 1 88 ? -13.274 4.325 10.526 1.00 92.62 88 ASN A C 1
ATOM 680 O O . ASN A 1 88 ? -12.352 3.713 9.999 1.00 92.62 88 ASN A O 1
ATOM 684 N N . GLU A 1 89 ? -14.457 4.473 9.927 1.00 92.50 89 GLU A N 1
ATOM 685 C CA . GLU A 1 89 ? -14.784 3.831 8.643 1.00 92.50 89 GLU A CA 1
ATOM 686 C C . GLU A 1 89 ? -13.925 4.368 7.495 1.00 92.50 89 GLU A C 1
ATOM 688 O O . GLU A 1 89 ? -13.291 3.600 6.769 1.00 92.50 89 GLU A O 1
ATOM 693 N N . ARG A 1 90 ? -13.833 5.699 7.359 1.00 94.69 90 ARG A N 1
ATOM 694 C CA . ARG A 1 90 ? -12.956 6.326 6.362 1.00 94.69 90 ARG A CA 1
ATOM 695 C C . ARG A 1 90 ? -11.493 5.951 6.584 1.00 94.69 90 ARG A C 1
ATOM 697 O O . ARG A 1 90 ? -10.813 5.611 5.622 1.00 94.69 90 ARG A O 1
ATOM 704 N N . THR A 1 91 ? -11.017 5.983 7.827 1.00 95.69 91 THR A N 1
ATOM 705 C CA . THR A 1 91 ? -9.616 5.670 8.162 1.00 95.69 91 THR A CA 1
ATOM 706 C C . THR A 1 91 ? -9.281 4.203 7.869 1.00 95.69 91 THR A C 1
ATOM 708 O O . THR A 1 91 ? -8.239 3.916 7.284 1.00 95.69 91 THR A O 1
ATOM 711 N N . ALA A 1 92 ? -10.189 3.276 8.186 1.00 96.00 92 ALA A N 1
ATOM 712 C CA . ALA A 1 92 ? -10.045 1.861 7.850 1.00 96.00 92 ALA A CA 1
ATOM 713 C C . ALA A 1 92 ? -10.074 1.624 6.331 1.00 96.00 92 ALA A C 1
ATOM 715 O O . ALA A 1 92 ? -9.277 0.842 5.820 1.00 96.00 92 ALA A O 1
ATOM 716 N N . CYS A 1 93 ? -10.933 2.337 5.593 1.00 96.44 93 CYS A N 1
ATOM 717 C CA . CYS A 1 93 ? -10.945 2.285 4.129 1.00 96.44 93 CYS A CA 1
ATOM 718 C C . CYS A 1 93 ? -9.609 2.718 3.529 1.00 96.44 93 CYS A C 1
ATOM 720 O O . CYS A 1 93 ? -9.112 2.079 2.604 1.00 96.44 93 CYS A O 1
ATOM 722 N N . GLU A 1 94 ? -9.009 3.787 4.054 1.00 95.69 94 GLU A N 1
ATOM 723 C CA . GLU A 1 94 ? -7.704 4.244 3.589 1.00 95.69 94 GLU A CA 1
ATOM 724 C C . GLU A 1 94 ? -6.625 3.173 3.777 1.00 95.69 94 GLU A C 1
ATOM 726 O O . GLU A 1 94 ? -5.879 2.903 2.837 1.00 95.69 94 GLU A O 1
ATOM 731 N N . ALA A 1 95 ? -6.592 2.525 4.946 1.00 96.88 95 ALA A N 1
ATOM 732 C CA . ALA A 1 95 ? -5.671 1.425 5.218 1.00 96.88 95 ALA A CA 1
ATOM 733 C C . ALA A 1 95 ? -5.898 0.233 4.268 1.00 96.88 95 ALA A C 1
ATOM 735 O O . ALA A 1 95 ? -4.948 -0.265 3.663 1.00 96.88 95 ALA A O 1
ATOM 736 N N . ASP A 1 96 ? -7.153 -0.183 4.067 1.00 96.06 96 ASP A N 1
ATOM 737 C CA . ASP A 1 96 ? -7.512 -1.286 3.164 1.00 96.06 96 ASP A CA 1
ATOM 738 C C . ASP A 1 96 ? -7.080 -1.010 1.715 1.00 96.06 96 ASP A C 1
ATOM 740 O O . ASP A 1 96 ? -6.518 -1.879 1.043 1.00 96.06 96 ASP A O 1
ATOM 744 N N . MET A 1 97 ? -7.312 0.211 1.227 1.00 96.81 97 MET A N 1
ATOM 745 C CA . MET A 1 97 ? -6.933 0.619 -0.128 1.00 96.81 97 MET A CA 1
ATOM 746 C C . MET A 1 97 ? -5.414 0.675 -0.311 1.00 96.81 97 MET A C 1
ATOM 748 O O . MET A 1 97 ? -4.909 0.336 -1.387 1.00 96.81 97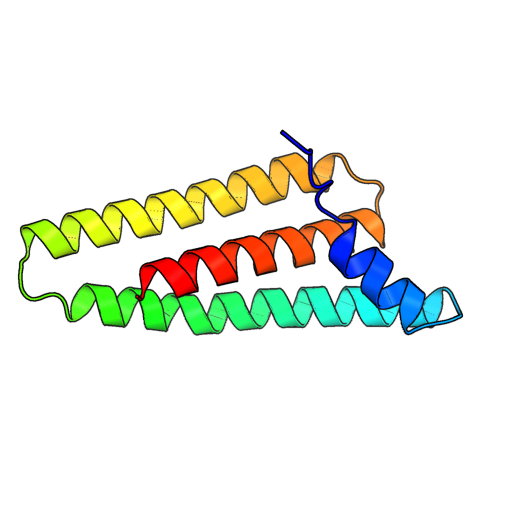 MET A O 1
ATOM 752 N N . ASP A 1 98 ? -4.685 1.086 0.725 1.00 97.19 98 ASP A N 1
ATOM 753 C CA . ASP A 1 98 ? -3.227 1.074 0.733 1.00 97.19 98 ASP A CA 1
ATOM 754 C C . ASP A 1 98 ? -2.695 -0.371 0.720 1.00 97.19 98 ASP A C 1
ATOM 756 O O . ASP A 1 98 ? -1.829 -0.691 -0.097 1.00 97.19 98 ASP A O 1
ATOM 760 N N . TYR A 1 99 ? -3.249 -1.273 1.541 1.00 96.81 99 TYR A N 1
ATOM 761 C CA . TYR A 1 99 ? -2.879 -2.696 1.555 1.00 96.81 99 TYR A CA 1
ATOM 762 C C . TYR A 1 99 ? -3.156 -3.398 0.225 1.00 96.81 99 TYR A C 1
ATOM 764 O O . TYR A 1 99 ? -2.275 -4.074 -0.310 1.00 96.81 99 TYR A O 1
ATOM 772 N N . ALA A 1 100 ? -4.325 -3.172 -0.375 1.00 95.56 100 ALA A N 1
ATOM 773 C CA . ALA A 1 100 ? -4.643 -3.731 -1.686 1.00 95.56 100 ALA A CA 1
ATOM 774 C C . ALA A 1 100 ? -3.646 -3.272 -2.769 1.00 95.56 100 ALA A C 1
ATOM 776 O O . ALA A 1 100 ? -3.271 -4.040 -3.664 1.00 95.56 100 ALA A O 1
ATOM 777 N N . HIS A 1 101 ? -3.183 -2.021 -2.689 1.00 96.88 101 HIS A N 1
ATOM 778 C CA . HIS A 1 101 ? -2.165 -1.502 -3.600 1.00 96.88 101 HIS A CA 1
ATOM 779 C C . HIS A 1 101 ? -0.769 -2.066 -3.307 1.00 96.88 101 HIS A C 1
ATOM 781 O O . HIS A 1 101 ? -0.051 -2.404 -4.248 1.00 96.88 101 HIS A O 1
ATOM 787 N N . ILE A 1 102 ? -0.399 -2.263 -2.038 1.00 96.56 102 ILE A N 1
ATOM 788 C CA . ILE A 1 102 ? 0.839 -2.961 -1.643 1.00 96.56 102 ILE A CA 1
ATOM 789 C C . ILE A 1 102 ? 0.893 -4.361 -2.262 1.00 96.56 102 ILE A C 1
ATOM 791 O O . ILE A 1 102 ? 1.910 -4.730 -2.855 1.00 96.56 102 ILE A O 1
ATOM 795 N N . ASP A 1 103 ? -0.196 -5.125 -2.195 1.00 95.75 103 ASP A N 1
ATOM 796 C CA . ASP A 1 103 ? -0.268 -6.469 -2.781 1.00 95.75 103 ASP A CA 1
ATOM 797 C C . ASP A 1 103 ? -0.140 -6.439 -4.305 1.00 95.75 103 ASP A C 1
ATOM 799 O O . ASP A 1 103 ? 0.459 -7.324 -4.927 1.00 95.75 103 ASP A O 1
ATOM 803 N N . ARG A 1 104 ? -0.698 -5.406 -4.942 1.00 94.69 104 ARG A N 1
ATOM 804 C CA . ARG A 1 104 ? -0.538 -5.189 -6.381 1.00 94.69 104 ARG A CA 1
ATOM 805 C C . ARG A 1 104 ? 0.915 -4.888 -6.745 1.00 94.69 104 ARG A C 1
ATOM 807 O O . ARG A 1 104 ? 1.430 -5.493 -7.680 1.00 94.69 104 ARG A O 1
ATOM 814 N N . LEU A 1 105 ? 1.574 -3.988 -6.019 1.00 95.38 105 LEU A N 1
ATOM 815 C CA . LEU A 1 105 ? 2.978 -3.635 -6.248 1.00 95.38 105 LEU A CA 1
ATOM 816 C C . LEU A 1 105 ? 3.928 -4.799 -5.951 1.00 95.38 105 LEU A C 1
ATOM 818 O O . LEU A 1 105 ? 4.929 -4.965 -6.637 1.00 95.38 105 LEU A O 1
ATOM 822 N N . THR A 1 106 ? 3.597 -5.632 -4.967 1.00 94.31 106 THR A N 1
ATOM 823 C CA . THR A 1 106 ? 4.373 -6.832 -4.640 1.00 94.31 106 THR A CA 1
ATOM 824 C C . THR A 1 106 ? 4.289 -7.865 -5.763 1.00 94.31 106 THR A C 1
ATOM 826 O O . THR A 1 106 ? 5.310 -8.413 -6.159 1.00 94.31 106 THR A O 1
ATOM 829 N N . ARG A 1 107 ? 3.098 -8.085 -6.338 1.00 92.88 107 ARG A N 1
ATOM 830 C CA . ARG A 1 107 ? 2.929 -8.938 -7.529 1.00 92.88 107 ARG A CA 1
ATOM 831 C C . ARG A 1 107 ? 3.586 -8.357 -8.778 1.00 92.88 107 ARG A C 1
ATOM 833 O O . ARG A 1 107 ? 4.054 -9.114 -9.608 1.00 92.88 107 ARG A O 1
ATOM 840 N N . PHE A 1 108 ? 3.644 -7.033 -8.903 1.00 90.50 108 PHE A N 1
ATOM 841 C CA . PHE A 1 108 ? 4.343 -6.363 -10.004 1.00 90.50 108 PHE A CA 1
ATOM 842 C C . PHE A 1 108 ? 5.860 -6.640 -10.006 1.00 90.50 108 PHE A C 1
ATOM 844 O O . PHE A 1 108 ? 6.502 -6.531 -11.046 1.00 90.50 108 PHE A O 1
ATOM 851 N N . LEU A 1 109 ? 6.439 -6.983 -8.850 1.00 87.81 109 LEU A N 1
ATOM 852 C CA . LEU A 1 109 ? 7.856 -7.330 -8.704 1.00 87.81 109 LEU A CA 1
ATOM 853 C C . LEU A 1 109 ? 8.183 -8.804 -9.006 1.00 87.81 109 LEU A C 1
ATOM 855 O O . LEU A 1 109 ? 9.367 -9.142 -9.038 1.00 87.81 109 LEU A O 1
ATOM 859 N N . GLN A 1 110 ? 7.173 -9.668 -9.152 1.00 84.31 110 GLN A N 1
ATOM 860 C CA . GLN A 1 110 ? 7.320 -11.110 -9.397 1.00 84.31 110 GLN A CA 1
ATOM 861 C C . GLN A 1 110 ? 7.346 -11.413 -10.896 1.00 84.31 110 GLN A C 1
ATOM 863 O O . GLN A 1 110 ? 8.143 -12.294 -11.285 1.00 84.31 110 GLN A O 1
#

Radius of gyration: 16.11 Å; chains: 1; bounding box: 37×21×48 Å

Sequence (110 aa):
VGVTTAGAATLEKCQSQEKNTSGIQSCIEAERDRSANRLRELGPVVLDAIHKETDRVRQRALLREYRGAQAHHVRERMAACRQQAEGNERTACEADMDYAHIDRLTRFLQ

Foldseek 3Di:
DDPPQQQCPQQVVQVVVDPDPVSSLVSLLVLLVVLVVLLVVLVVVLLVLLVPDPDPVSSVVSVVVSVVLVVVLVVCLVVRLVVFDPGNRSSSSSSSSSVVSSVVSVVSSD

Secondary structure (DSSP, 8-state):
-----TTHHHHHHHHHH-SSHHHHHHHHHHHHHHHHHHHHHHHHHHHHHHHT---HHHHHHHHHHHHHHHHHHHHHHHHHHTTSPTTHHHHHHHHHHHHHHHHHHHHHT-

pLDDT: mean 91.46, std 13.25, range [31.42, 97.94]